Protein AF-A0A964THV4-F1 (afdb_monomer)

Secondary structure (DSSP, 8-state):
-PPPPPPPPHHHHHHHHHHHTTTTS-EEEEEE-TTS-EEEEEE-HHHHHTTS-GGGS-HHHHHHHHHHHHH-TTEEEEEETTTTEEEEEEGGGEEEEEETTEEEE-PPPPP-

pLDDT: mean 88.83, std 13.33, range [43.03, 98.06]

Solvent-accessible surface area (backbone atoms only — not comparable to full-atom values): 6578 Å² total; per-residue (Å²): 134,79,79,74,66,79,77,66,55,72,72,46,44,53,54,49,48,58,53,52,71,42,28,86,40,71,31,38,42,28,28,54,46,96,88,70,47,80,45,76,45,47,33,24,45,45,59,33,67,80,70,51,62,64,86,77,39,57,72,69,56,49,51,49,53,52,50,47,47,59,76,37,66,54,53,43,79,32,18,30,63,83,77,70,40,82,46,72,45,56,46,76,40,40,39,35,42,37,44,92,96,41,78,50,76,49,73,81,70,78,88,127

Mean predicted aligned error: 5.45 Å

Nearest PDB structures (foldseek):
  7qfz-assembly4_H  TM=5.544E-01  e=1.906E-02  Escherichia fergusonii ATCC 35469
  7qfz-assembly1_A  TM=5.072E-01  e=4.518E-02  Escherichia fergusonii ATCC 35469
  4x2w-assembly2_B  TM=6.443E-01  e=5.654E-01  Murine norovirus 1
  6lbp-assembly1_A  TM=4.992E-01  e=3.176E+00  Arabidopsis thaliana
  3fge-assembly1_A-2  TM=4.968E-01  e=6.256E+00  Shewanella frigidimarina NCIMB 400

Structure (mmCIF, N/CA/C/O backbone):
data_AF-A0A964THV4-F1
#
_entry.id   AF-A0A964THV4-F1
#
loop_
_atom_site.group_PDB
_atom_site.id
_atom_site.type_symbol
_atom_site.label_atom_id
_atom_site.label_alt_id
_atom_site.label_comp_id
_atom_site.label_asym_id
_atom_site.label_entity_id
_atom_site.label_seq_id
_atom_site.pdbx_PDB_ins_code
_atom_site.Cartn_x
_atom_site.Cartn_y
_atom_site.Cartn_z
_atom_site.occupancy
_atom_site.B_iso_or_equiv
_atom_site.auth_seq_id
_atom_site.auth_comp_id
_atom_site.auth_asym_id
_atom_site.auth_atom_id
_atom_site.pdbx_PDB_model_num
ATOM 1 N N . MET A 1 1 ? 31.535 3.733 -4.405 1.00 43.62 1 MET A N 1
ATOM 2 C CA . MET A 1 1 ? 30.627 2.812 -3.686 1.00 43.62 1 MET A CA 1
ATOM 3 C C . MET A 1 1 ? 29.374 3.604 -3.311 1.00 43.62 1 MET A C 1
ATOM 5 O O . MET A 1 1 ? 29.497 4.557 -2.557 1.00 43.62 1 MET A O 1
ATOM 9 N N . ARG A 1 2 ? 28.206 3.356 -3.930 1.00 43.03 2 ARG A N 1
ATOM 10 C CA . ARG A 1 2 ? 26.962 4.049 -3.523 1.00 43.03 2 ARG A CA 1
ATOM 11 C C . ARG A 1 2 ? 26.497 3.434 -2.198 1.00 43.03 2 ARG A C 1
ATOM 13 O O . ARG A 1 2 ? 26.517 2.206 -2.122 1.00 43.03 2 ARG A O 1
ATOM 20 N N . PRO A 1 3 ? 26.101 4.223 -1.184 1.00 46.31 3 PRO A N 1
ATOM 21 C CA . PRO A 1 3 ? 25.547 3.652 0.035 1.00 46.31 3 PRO A CA 1
ATOM 22 C C . PRO A 1 3 ? 24.328 2.805 -0.338 1.00 46.31 3 PRO A C 1
ATOM 24 O O . PRO A 1 3 ? 23.476 3.237 -1.122 1.00 46.31 3 PRO A O 1
ATOM 27 N N . SER A 1 4 ? 24.300 1.571 0.168 1.00 53.00 4 SER A N 1
ATOM 28 C CA . SER A 1 4 ? 23.131 0.700 0.066 1.00 53.00 4 SER A CA 1
ATOM 29 C C . SER A 1 4 ? 21.926 1.458 0.623 1.00 53.00 4 SER A C 1
ATOM 31 O O . SER A 1 4 ? 22.056 2.155 1.632 1.00 53.00 4 SER A O 1
ATOM 33 N N . ALA A 1 5 ? 20.778 1.391 -0.053 1.00 56.31 5 ALA A N 1
ATOM 34 C CA . ALA A 1 5 ? 19.573 2.047 0.440 1.00 56.31 5 ALA A CA 1
ATOM 35 C C . ALA A 1 5 ? 19.290 1.546 1.869 1.00 56.31 5 ALA A C 1
ATOM 37 O O . ALA A 1 5 ? 19.361 0.333 2.092 1.00 56.31 5 ALA A O 1
ATOM 38 N N . PRO A 1 6 ? 19.004 2.434 2.840 1.00 58.22 6 PRO A N 1
ATOM 39 C CA . PRO A 1 6 ? 18.744 1.997 4.202 1.00 58.22 6 PRO A CA 1
ATOM 40 C C . PRO A 1 6 ? 17.564 1.023 4.199 1.00 58.22 6 PRO A C 1
ATOM 42 O O . PRO A 1 6 ? 16.539 1.271 3.553 1.00 58.22 6 PRO A O 1
ATOM 45 N N . ALA A 1 7 ? 17.732 -0.103 4.894 1.00 70.12 7 ALA A N 1
ATOM 46 C CA . ALA A 1 7 ? 16.670 -1.081 5.069 1.00 70.12 7 ALA A CA 1
ATOM 47 C C . ALA A 1 7 ? 15.437 -0.396 5.678 1.00 70.12 7 ALA A C 1
ATOM 49 O O . ALA A 1 7 ? 15.550 0.502 6.514 1.00 70.12 7 ALA A O 1
ATOM 50 N N . LEU A 1 8 ? 14.247 -0.799 5.229 1.00 77.12 8 LEU A N 1
ATOM 51 C CA . LEU A 1 8 ? 12.996 -0.283 5.771 1.00 77.12 8 LEU A CA 1
ATOM 52 C C . LEU A 1 8 ? 12.949 -0.598 7.282 1.00 77.12 8 LEU A C 1
ATOM 54 O O . LEU A 1 8 ? 13.116 -1.769 7.625 1.00 77.12 8 LEU A O 1
ATOM 58 N N . PRO A 1 9 ? 12.716 0.387 8.175 1.00 84.56 9 PRO A N 1
ATOM 59 C CA . PRO A 1 9 ? 12.625 0.130 9.609 1.00 84.56 9 PRO A CA 1
ATOM 60 C C . PRO A 1 9 ? 11.652 -1.019 9.921 1.00 84.56 9 PRO A C 1
ATOM 62 O O . PRO A 1 9 ? 10.613 -1.102 9.250 1.00 84.56 9 PRO A O 1
ATOM 65 N N . PRO A 1 10 ? 11.930 -1.876 10.926 1.00 84.19 10 PRO A N 1
ATOM 66 C CA . PRO A 1 10 ? 11.136 -3.079 11.204 1.00 84.19 10 PRO A CA 1
ATOM 67 C C . PRO A 1 10 ? 9.628 -2.821 11.319 1.00 84.19 10 PRO A C 1
ATOM 69 O O . PRO A 1 10 ? 8.818 -3.575 10.780 1.00 84.19 10 PRO A O 1
ATOM 72 N N . ASP A 1 11 ? 9.234 -1.700 11.924 1.00 88.56 11 ASP A N 1
ATOM 73 C CA . ASP A 1 11 ? 7.826 -1.316 12.046 1.00 88.56 11 ASP A CA 1
ATOM 74 C C . ASP A 1 11 ? 7.151 -1.047 10.701 1.00 88.56 11 ASP A C 1
ATOM 76 O O . ASP A 1 11 ? 5.987 -1.399 10.489 1.00 88.56 11 ASP A O 1
ATOM 80 N N . LEU A 1 12 ? 7.870 -0.422 9.770 1.00 92.56 12 LEU A N 1
ATOM 81 C CA . LEU A 1 12 ? 7.350 -0.151 8.436 1.00 92.56 12 LEU A CA 1
ATOM 82 C C . LEU A 1 12 ? 7.333 -1.428 7.588 1.00 92.56 12 LEU A C 1
ATOM 84 O O . LEU A 1 12 ? 6.396 -1.613 6.809 1.00 92.56 12 LEU A O 1
ATOM 88 N N . ALA A 1 13 ? 8.308 -2.323 7.772 1.00 92.00 13 ALA A N 1
ATOM 89 C CA . ALA A 1 13 ? 8.293 -3.655 7.170 1.00 92.00 13 ALA A CA 1
ATOM 90 C C . ALA A 1 13 ? 7.063 -4.451 7.632 1.00 92.00 13 ALA A C 1
ATOM 92 O O . ALA A 1 13 ? 6.287 -4.911 6.800 1.00 92.00 13 ALA A O 1
ATOM 93 N N . ARG A 1 14 ? 6.758 -4.455 8.935 1.00 93.75 14 ARG A N 1
ATOM 94 C CA . ARG A 1 14 ? 5.542 -5.087 9.469 1.00 93.75 14 ARG A CA 1
ATOM 95 C C . ARG A 1 14 ? 4.260 -4.529 8.844 1.00 93.75 14 ARG A C 1
ATOM 97 O O . ARG A 1 14 ? 3.359 -5.289 8.492 1.00 93.75 14 ARG A O 1
ATOM 104 N N . ARG A 1 15 ? 4.154 -3.203 8.687 1.00 95.69 15 ARG A N 1
ATOM 105 C CA . ARG A 1 15 ? 2.999 -2.566 8.016 1.00 95.69 15 ARG A CA 1
ATOM 106 C C . ARG A 1 15 ? 2.885 -3.016 6.556 1.00 95.69 15 ARG A C 1
ATOM 108 O O . ARG A 1 15 ? 1.780 -3.302 6.096 1.00 95.69 15 ARG A O 1
ATOM 115 N N . ARG A 1 16 ? 4.012 -3.086 5.839 1.00 95.94 16 ARG A N 1
ATOM 116 C CA . ARG A 1 16 ? 4.083 -3.577 4.455 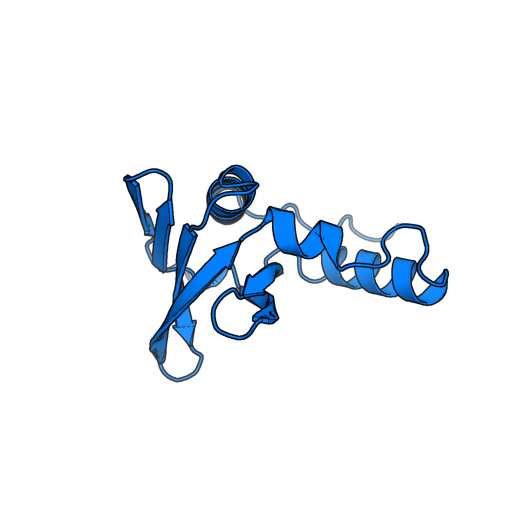1.00 95.94 16 ARG A CA 1
ATOM 117 C C . ARG A 1 16 ? 3.604 -5.020 4.359 1.00 95.94 16 ARG A C 1
ATOM 119 O O . ARG A 1 16 ? 2.757 -5.302 3.515 1.00 95.94 16 ARG A O 1
ATOM 126 N N . ASP A 1 17 ? 4.102 -5.890 5.227 1.00 95.06 17 ASP A N 1
ATOM 127 C CA . ASP A 1 17 ? 3.815 -7.323 5.193 1.00 95.06 17 ASP A CA 1
ATOM 128 C C . ASP A 1 17 ? 2.350 -7.616 5.513 1.00 95.06 17 ASP A C 1
ATOM 130 O O . ASP A 1 17 ? 1.732 -8.433 4.838 1.00 95.06 17 ASP A O 1
ATOM 134 N N . LEU A 1 18 ? 1.746 -6.882 6.454 1.00 96.06 18 LEU A N 1
ATOM 135 C CA . LEU A 1 18 ? 0.309 -6.984 6.732 1.00 96.06 18 LEU A CA 1
ATOM 136 C C . LEU A 1 18 ? -0.544 -6.639 5.506 1.00 96.06 18 LEU A C 1
ATOM 138 O O . LEU A 1 18 ? -1.511 -7.337 5.207 1.00 96.06 18 LEU A O 1
ATOM 142 N N . ILE A 1 19 ? -0.190 -5.576 4.777 1.00 95.62 19 ILE A N 1
ATOM 143 C CA . ILE A 1 19 ? -0.908 -5.206 3.553 1.00 95.62 19 ILE A CA 1
ATOM 144 C C . ILE A 1 19 ? -0.654 -6.261 2.476 1.00 95.62 19 ILE A C 1
ATOM 146 O O . ILE A 1 19 ? -1.608 -6.778 1.906 1.00 95.62 19 ILE A O 1
ATOM 150 N N . ALA A 1 20 ? 0.605 -6.617 2.213 1.00 93.00 20 ALA A N 1
ATOM 151 C CA . ALA A 1 20 ? 0.975 -7.571 1.170 1.00 93.00 20 ALA A CA 1
ATOM 152 C C . ALA A 1 20 ? 0.374 -8.970 1.399 1.00 93.00 20 ALA A C 1
ATOM 154 O O . ALA A 1 20 ? -0.123 -9.580 0.451 1.00 93.00 20 ALA A O 1
ATOM 155 N N . GLY A 1 21 ? 0.339 -9.440 2.650 1.00 92.81 21 GLY A N 1
ATOM 156 C CA . GLY A 1 21 ? -0.219 -10.734 3.059 1.00 92.81 21 GLY A CA 1
ATOM 157 C C . GLY A 1 21 ? -1.728 -10.878 2.831 1.00 92.81 21 GLY A C 1
ATOM 158 O O . GLY A 1 21 ? -2.255 -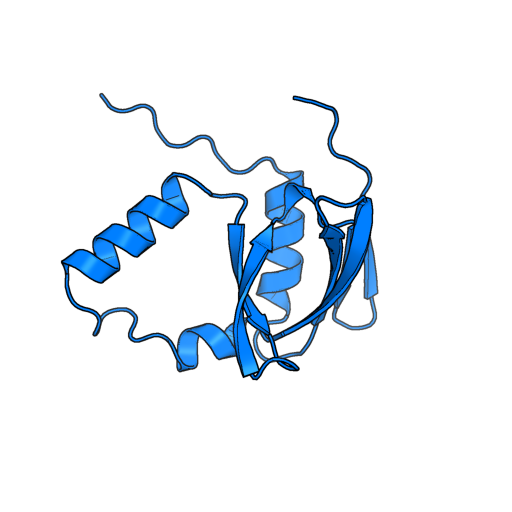11.990 2.807 1.00 92.81 21 GLY A O 1
ATOM 159 N N . CYS A 1 22 ? -2.444 -9.779 2.574 1.00 93.00 22 CYS A N 1
ATOM 160 C CA . CYS A 1 22 ? -3.847 -9.853 2.164 1.00 93.00 22 CYS A CA 1
ATOM 161 C C . CYS A 1 22 ? -3.999 -10.475 0.763 1.00 93.00 22 CYS A C 1
ATOM 163 O O . CYS A 1 22 ? -5.016 -11.112 0.478 1.00 93.00 22 CYS A O 1
ATOM 165 N N . GLY A 1 23 ? -2.982 -10.346 -0.098 1.00 90.06 23 GLY A N 1
ATOM 166 C CA . GLY A 1 23 ? -2.947 -10.973 -1.418 1.00 90.06 23 GLY A CA 1
ATOM 167 C C . GLY A 1 23 ? -4.140 -10.577 -2.291 1.00 90.06 23 GLY A C 1
ATOM 168 O O . GLY A 1 23 ? -4.319 -9.402 -2.618 1.00 90.06 23 GLY A O 1
ATOM 169 N N . GLY A 1 24 ? -4.941 -11.567 -2.699 1.00 90.44 24 GLY A N 1
ATOM 170 C CA . GLY A 1 24 ? -6.159 -11.367 -3.495 1.00 90.44 24 GLY A CA 1
ATOM 171 C C . GLY A 1 24 ? -7.339 -10.769 -2.723 1.00 90.44 24 GLY A C 1
ATOM 172 O O . GLY A 1 24 ? -8.293 -10.311 -3.350 1.00 90.44 24 GLY A O 1
ATOM 173 N N . ARG A 1 25 ? -7.278 -10.747 -1.387 1.00 93.12 25 ARG A N 1
ATOM 174 C CA . ARG A 1 25 ? -8.348 -10.253 -0.513 1.00 93.12 25 ARG A CA 1
ATOM 175 C C . ARG A 1 25 ? -8.272 -8.738 -0.341 1.00 93.12 25 ARG A C 1
ATOM 177 O O . ARG A 1 25 ? -7.238 -8.112 -0.582 1.00 93.12 25 ARG A O 1
ATOM 184 N N . PHE A 1 26 ? -9.379 -8.159 0.111 1.00 94.19 26 PHE A N 1
ATOM 185 C CA . PHE A 1 26 ? -9.438 -6.745 0.458 1.00 94.19 26 PHE A CA 1
ATOM 186 C C . PHE A 1 26 ? -8.901 -6.495 1.862 1.00 94.19 26 PHE A C 1
ATOM 188 O O . PHE A 1 26 ? -9.236 -7.212 2.803 1.00 94.19 26 PHE A O 1
ATOM 195 N N . CYS A 1 27 ? -8.148 -5.413 2.014 1.00 97.00 27 CYS A N 1
ATOM 196 C CA . CYS A 1 27 ? -7.832 -4.839 3.312 1.00 97.00 27 CYS A CA 1
ATOM 197 C C . CYS A 1 27 ? -8.162 -3.353 3.338 1.00 97.00 27 CYS A C 1
ATOM 199 O O . CYS A 1 27 ? -8.291 -2.692 2.307 1.00 97.00 27 CYS A O 1
ATOM 201 N N . THR A 1 28 ? -8.351 -2.830 4.541 1.00 97.81 28 THR A N 1
ATOM 202 C CA . THR A 1 28 ? -8.656 -1.419 4.754 1.00 97.81 28 THR A CA 1
ATOM 203 C C . THR A 1 28 ? -7.484 -0.763 5.456 1.00 97.81 28 THR A C 1
ATOM 205 O O . THR A 1 28 ? -7.112 -1.169 6.556 1.00 97.81 28 THR A O 1
ATOM 208 N N . VAL A 1 29 ? -6.915 0.263 4.833 1.00 98.06 29 VAL A N 1
ATOM 209 C CA . VAL A 1 29 ? -5.773 1.011 5.361 1.00 98.06 29 VAL A CA 1
ATOM 210 C C . VAL A 1 29 ? -6.233 2.418 5.709 1.00 98.06 29 VAL A C 1
ATOM 212 O O . VAL A 1 29 ? -6.749 3.131 4.850 1.00 98.06 29 VAL A O 1
ATOM 215 N N . THR A 1 30 ? -6.032 2.827 6.958 1.00 98.00 30 THR A N 1
ATOM 216 C CA . THR A 1 30 ? -6.274 4.200 7.409 1.00 98.00 30 THR A CA 1
ATOM 217 C C . THR A 1 30 ? -4.942 4.883 7.684 1.00 98.00 30 THR A C 1
ATOM 219 O O . THR A 1 30 ? -4.108 4.354 8.426 1.00 98.00 30 THR A O 1
ATOM 222 N N . PHE A 1 31 ? -4.746 6.063 7.106 1.00 96.56 31 PHE A N 1
ATOM 223 C CA . PHE A 1 31 ? -3.510 6.831 7.213 1.00 96.56 31 PHE A CA 1
ATOM 224 C C . PHE A 1 31 ? -3.781 8.316 7.440 1.00 96.56 31 PHE A C 1
ATOM 226 O O . PHE A 1 31 ? -4.846 8.832 7.096 1.00 96.56 31 PHE A O 1
ATOM 233 N N . LEU A 1 32 ? -2.795 8.989 8.026 1.00 95.81 32 LEU A N 1
ATOM 234 C CA . LEU A 1 32 ? -2.800 10.429 8.239 1.00 95.81 32 LEU A CA 1
ATOM 235 C C . LEU A 1 32 ? -2.423 11.157 6.943 1.00 95.81 32 LEU A C 1
ATOM 237 O O . LEU A 1 32 ? -1.421 10.830 6.299 1.00 95.81 32 LEU A O 1
ATOM 241 N N . LYS A 1 33 ? -3.232 12.138 6.551 1.00 93.44 33 LYS A N 1
ATOM 242 C CA . LYS A 1 33 ? -2.934 13.071 5.462 1.00 93.44 33 LYS A CA 1
ATOM 243 C C . LYS A 1 33 ? -2.076 14.232 5.972 1.00 93.44 33 LYS A C 1
ATOM 245 O O . LYS A 1 33 ? -1.978 14.478 7.168 1.00 93.44 33 LYS A O 1
ATOM 250 N N . LYS A 1 34 ? -1.489 14.988 5.039 1.00 92.12 34 LYS A N 1
ATOM 251 C CA . LYS A 1 34 ? -0.686 16.186 5.347 1.00 92.12 34 LYS A CA 1
ATOM 252 C C . LYS A 1 34 ? -1.466 17.244 6.143 1.00 92.12 34 LYS A C 1
ATOM 254 O O . LYS A 1 34 ? -0.871 17.946 6.944 1.00 92.12 34 LYS A O 1
ATOM 259 N N . ASP A 1 35 ? -2.775 17.341 5.924 1.00 92.69 35 ASP A N 1
ATOM 260 C CA . ASP A 1 35 ? -3.677 18.262 6.632 1.00 92.69 35 ASP A CA 1
ATOM 261 C C . ASP A 1 35 ? -4.091 17.763 8.032 1.00 92.69 35 ASP A C 1
ATOM 263 O O . ASP A 1 35 ? -4.954 18.360 8.664 1.00 92.69 35 ASP A O 1
ATOM 267 N N . GLY A 1 36 ? -3.526 16.648 8.509 1.00 91.56 36 GLY A N 1
ATOM 268 C CA . GLY A 1 36 ? -3.859 16.053 9.804 1.00 91.56 36 GLY A CA 1
ATOM 269 C C . GLY A 1 36 ? -5.152 15.231 9.812 1.00 91.56 36 GLY A C 1
ATOM 270 O O . GLY A 1 36 ? -5.442 14.558 10.799 1.00 91.56 36 GLY A O 1
ATOM 271 N N . SER A 1 37 ? -5.918 15.210 8.717 1.00 94.38 37 SER A N 1
ATOM 272 C CA . SER A 1 37 ? -7.116 14.373 8.625 1.00 94.38 37 SER A CA 1
ATOM 273 C C . SER A 1 37 ? -6.762 12.901 8.389 1.00 94.38 37 SER A C 1
ATOM 275 O O . SER A 1 37 ? -5.746 12.563 7.772 1.00 94.38 37 SER A O 1
ATOM 277 N N . LEU A 1 38 ? -7.616 11.990 8.861 1.00 95.81 38 LEU A N 1
ATOM 278 C CA . LEU A 1 38 ? -7.494 10.567 8.552 1.00 95.81 38 LEU A CA 1
ATOM 279 C C . LEU A 1 38 ? -8.230 10.242 7.257 1.00 95.81 38 LEU A C 1
ATOM 281 O O . LEU A 1 38 ? -9.378 10.632 7.057 1.00 95.81 38 LEU A O 1
ATOM 285 N N . ARG A 1 39 ? -7.589 9.451 6.398 1.00 96.44 39 ARG A N 1
ATOM 286 C CA . ARG A 1 39 ? -8.225 8.861 5.222 1.00 96.44 39 ARG A CA 1
ATOM 287 C C . ARG A 1 39 ? -8.184 7.351 5.307 1.00 96.44 39 ARG A C 1
ATOM 289 O O . ARG A 1 39 ? -7.151 6.767 5.619 1.00 96.44 39 ARG A O 1
ATOM 296 N N . THR A 1 40 ? -9.304 6.736 4.953 1.00 97.56 40 THR A N 1
ATOM 297 C CA . THR A 1 40 ? -9.436 5.289 4.813 1.00 97.56 40 THR A CA 1
ATOM 298 C C . THR A 1 40 ? -9.464 4.912 3.335 1.00 97.56 40 THR A C 1
ATOM 300 O O . THR A 1 40 ? -10.134 5.561 2.533 1.00 97.56 40 THR A O 1
ATOM 303 N N . MET A 1 41 ? -8.722 3.869 2.972 1.00 97.69 41 MET A N 1
ATOM 304 C CA . MET A 1 41 ? -8.632 3.339 1.615 1.00 97.69 41 MET A CA 1
ATOM 305 C C . MET A 1 41 ? -8.857 1.827 1.618 1.00 97.69 41 MET A C 1
ATOM 307 O O . MET A 1 41 ? -8.307 1.118 2.461 1.00 97.69 41 MET A O 1
ATOM 311 N N . GLN A 1 42 ? -9.653 1.343 0.661 1.00 97.75 42 GLN A N 1
ATOM 312 C CA . GLN A 1 42 ? -9.857 -0.085 0.423 1.00 97.75 42 GLN A CA 1
ATOM 313 C C . GLN A 1 42 ? -8.844 -0.565 -0.617 1.00 97.75 42 GLN A C 1
ATOM 315 O O . GLN A 1 42 ? -8.818 -0.075 -1.745 1.00 97.75 42 GLN A O 1
ATOM 320 N N . VAL A 1 43 ? -8.004 -1.511 -0.222 1.00 97.25 43 VAL A N 1
ATOM 321 C CA . VAL A 1 43 ? -6.840 -1.965 -0.979 1.00 97.25 43 VAL A CA 1
ATOM 322 C C . VAL A 1 43 ? -7.002 -3.428 -1.377 1.00 97.25 43 VAL A C 1
ATOM 324 O O . VAL A 1 43 ? -7.461 -4.240 -0.578 1.00 97.25 43 VAL A O 1
ATOM 327 N N . GLN A 1 44 ? -6.580 -3.765 -2.599 1.00 95.31 44 GLN A N 1
ATOM 328 C CA . GLN A 1 44 ? -6.401 -5.147 -3.053 1.00 95.31 44 GLN A CA 1
ATOM 329 C C . GLN A 1 44 ? -4.963 -5.340 -3.568 1.00 95.31 44 GLN A C 1
ATOM 331 O O . GLN A 1 44 ? -4.671 -5.004 -4.716 1.00 95.31 44 GLN A O 1
ATOM 336 N N . PRO A 1 45 ? -4.033 -5.853 -2.751 1.00 88.94 45 PRO A N 1
ATOM 337 C CA . PRO A 1 45 ? -2.609 -5.872 -3.094 1.00 88.94 45 PRO A CA 1
ATOM 338 C C . PRO A 1 45 ? -2.284 -6.631 -4.388 1.00 88.94 45 PRO A C 1
ATOM 340 O O . PRO A 1 45 ? -1.556 -6.121 -5.239 1.00 88.94 45 PRO A O 1
ATOM 343 N N . ALA A 1 46 ? -2.850 -7.828 -4.579 1.00 90.44 46 ALA A N 1
ATOM 344 C CA . ALA A 1 46 ? -2.555 -8.650 -5.755 1.00 90.44 46 ALA A CA 1
ATOM 345 C C . ALA A 1 46 ? -3.114 -8.062 -7.062 1.00 90.44 46 ALA A C 1
ATOM 347 O O . ALA A 1 46 ? -2.583 -8.339 -8.138 1.00 90.44 46 ALA A O 1
ATOM 348 N N . ALA A 1 47 ? -4.148 -7.217 -6.989 1.00 93.19 47 ALA A N 1
ATOM 349 C CA . ALA A 1 47 ? -4.789 -6.645 -8.170 1.00 93.19 47 ALA A CA 1
ATOM 350 C C . ALA A 1 47 ? -3.886 -5.682 -8.945 1.00 93.19 47 ALA A C 1
ATOM 352 O O . ALA A 1 47 ? -4.073 -5.528 -10.154 1.00 93.19 47 ALA A O 1
ATOM 353 N N . LEU A 1 48 ? -2.916 -5.055 -8.273 1.00 90.94 48 LEU A N 1
ATOM 354 C CA . LEU A 1 48 ? -1.977 -4.153 -8.926 1.00 90.94 48 LEU A CA 1
ATOM 355 C C . LEU A 1 48 ? -1.082 -4.910 -9.915 1.00 90.94 48 LEU A C 1
ATOM 357 O O . LEU A 1 48 ? -0.990 -4.516 -11.074 1.00 90.94 48 LEU A O 1
ATOM 361 N N . ARG A 1 49 ? -0.504 -6.043 -9.495 1.00 86.69 49 ARG A N 1
ATOM 362 C CA . ARG A 1 49 ? 0.401 -6.854 -10.332 1.00 86.69 49 ARG A CA 1
ATOM 363 C C . ARG A 1 49 ? -0.257 -7.341 -11.622 1.00 86.69 49 ARG A C 1
ATOM 365 O O . ARG A 1 49 ? 0.407 -7.432 -12.643 1.00 86.69 49 ARG A O 1
ATOM 372 N N . LEU A 1 50 ? -1.563 -7.612 -11.586 1.00 87.56 50 LEU A N 1
ATOM 373 C CA . LEU A 1 50 ? -2.340 -8.029 -12.760 1.00 87.56 50 LEU A CA 1
ATOM 374 C C . LEU A 1 50 ? -2.564 -6.900 -13.781 1.00 87.56 50 LEU A C 1
ATOM 376 O O . LEU A 1 50 ? -3.008 -7.159 -14.894 1.00 87.56 50 LEU A O 1
ATOM 380 N N . ARG A 1 51 ? -2.318 -5.645 -13.392 1.00 87.81 51 ARG A N 1
ATOM 381 C CA . ARG A 1 51 ? -2.572 -4.442 -14.202 1.00 87.81 51 ARG A CA 1
ATOM 382 C C . ARG A 1 51 ? -1.292 -3.716 -14.599 1.00 87.81 51 ARG A C 1
ATOM 384 O O . ARG A 1 51 ? -1.315 -2.860 -15.480 1.00 87.81 51 ARG A O 1
ATOM 391 N N . GLU A 1 52 ? -0.180 -4.039 -13.953 1.00 88.81 52 GLU A N 1
ATOM 392 C CA . GLU A 1 52 ? 1.132 -3.529 -14.314 1.00 88.81 52 GLU A CA 1
ATOM 393 C C . GLU A 1 52 ? 1.706 -4.305 -15.501 1.00 88.81 52 GLU A C 1
ATOM 395 O O . GLU A 1 52 ? 1.544 -5.516 -15.625 1.00 88.81 52 GLU A O 1
ATOM 400 N N . LYS A 1 53 ? 2.447 -3.606 -16.368 1.00 88.06 53 LYS A N 1
ATOM 401 C CA . LYS A 1 53 ? 3.180 -4.256 -17.465 1.00 88.06 53 LYS A CA 1
ATOM 402 C C . LYS A 1 53 ? 4.305 -5.168 -16.954 1.00 88.06 53 LYS A C 1
ATOM 404 O O . LYS A 1 53 ? 4.712 -6.076 -17.674 1.00 88.06 53 LYS A O 1
ATOM 409 N N . GLY A 1 54 ? 4.816 -4.918 -15.744 1.00 87.75 54 GLY A N 1
ATOM 410 C CA . GLY A 1 54 ? 5.912 -5.683 -15.147 1.00 87.75 54 GLY A CA 1
ATOM 411 C C . GLY A 1 54 ? 7.117 -5.773 -16.085 1.00 87.75 54 GLY A C 1
ATOM 412 O O . GLY A 1 54 ? 7.571 -4.764 -16.627 1.00 87.75 54 GLY A O 1
ATOM 413 N N . GLU A 1 55 ? 7.582 -6.994 -16.339 1.00 89.06 55 GLU A N 1
ATOM 414 C CA . GLU A 1 55 ? 8.717 -7.263 -17.231 1.00 89.06 55 GLU A CA 1
ATOM 415 C C . GLU A 1 55 ? 8.494 -6.828 -18.681 1.00 89.06 55 GLU A C 1
ATOM 417 O O . GLU A 1 55 ? 9.458 -6.509 -19.377 1.00 89.06 55 GLU A O 1
ATOM 422 N N . ARG A 1 56 ? 7.233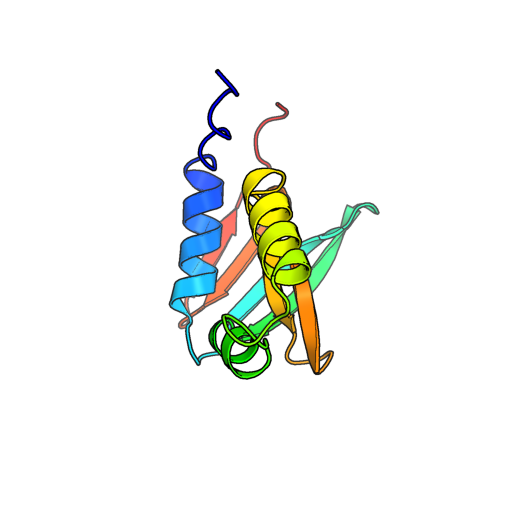 -6.733 -19.123 1.00 91.56 56 ARG A N 1
ATOM 423 C CA . ARG A 1 56 ? 6.864 -6.262 -20.467 1.00 91.56 56 ARG A CA 1
ATOM 424 C C . ARG A 1 56 ? 6.964 -4.738 -20.612 1.00 91.56 56 ARG A C 1
ATOM 426 O O . ARG A 1 56 ? 6.670 -4.200 -21.677 1.00 91.56 56 ARG A O 1
ATOM 433 N N . ALA A 1 57 ? 7.312 -4.012 -19.548 1.00 92.25 57 ALA A N 1
ATOM 434 C CA . ALA A 1 57 ? 7.538 -2.573 -19.613 1.00 92.25 57 ALA A CA 1
ATOM 435 C C . ALA A 1 57 ? 8.855 -2.234 -20.332 1.00 92.25 57 ALA A C 1
ATOM 437 O O . ALA A 1 57 ? 9.818 -3.000 -20.314 1.00 92.25 57 ALA A O 1
ATOM 438 N N . LEU A 1 58 ? 8.919 -1.030 -20.911 1.00 95.69 58 LEU A N 1
ATOM 439 C CA . LEU A 1 58 ? 10.138 -0.520 -21.541 1.00 95.69 58 LEU A CA 1
ATOM 440 C C . LEU A 1 58 ? 11.302 -0.478 -20.527 1.00 95.69 58 LEU A C 1
ATOM 442 O O . LEU A 1 58 ? 11.07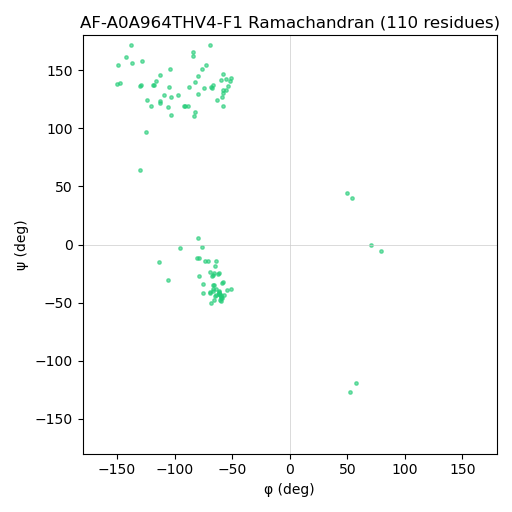2 -0.170 -19.350 1.00 95.69 58 LEU A O 1
ATOM 446 N N . PRO A 1 59 ? 12.563 -0.703 -20.948 1.00 95.06 59 PRO A N 1
ATOM 447 C CA . PRO A 1 59 ? 13.700 -0.771 -20.027 1.00 95.06 59 PRO A CA 1
ATOM 448 C C . PRO A 1 59 ? 13.851 0.456 -19.120 1.00 95.06 59 PRO A C 1
ATOM 450 O O . PRO A 1 59 ? 14.148 0.317 -17.934 1.00 95.06 59 PRO A O 1
ATOM 453 N N . HIS A 1 60 ? 13.608 1.661 -19.644 1.00 94.00 60 HIS A N 1
ATOM 454 C CA . HIS A 1 60 ? 13.673 2.891 -18.851 1.00 94.00 60 HIS A CA 1
ATOM 455 C C . HIS A 1 60 ? 12.571 2.957 -17.779 1.00 94.00 60 HIS A C 1
ATOM 457 O O . HIS A 1 60 ? 12.833 3.427 -16.674 1.00 94.00 60 HIS A O 1
ATOM 463 N N . ALA A 1 61 ? 11.374 2.432 -18.061 1.00 91.69 61 ALA A N 1
ATOM 464 C CA . ALA A 1 61 ? 10.263 2.404 -17.116 1.00 91.69 61 ALA A CA 1
ATOM 465 C C . ALA A 1 61 ? 10.539 1.429 -15.961 1.00 91.69 61 ALA A C 1
ATOM 467 O O . ALA A 1 61 ? 10.332 1.779 -14.799 1.00 91.69 61 ALA A O 1
ATOM 468 N N . ARG A 1 62 ? 11.108 0.248 -16.256 1.00 93.44 62 ARG A N 1
ATOM 469 C CA . ARG A 1 62 ? 11.564 -0.703 -15.223 1.00 93.44 62 ARG A CA 1
ATOM 470 C C . ARG A 1 62 ? 12.634 -0.079 -14.321 1.00 93.44 62 ARG A C 1
ATOM 472 O O . ARG A 1 62 ? 12.531 -0.151 -13.098 1.00 93.44 62 ARG A O 1
ATOM 479 N N . ARG A 1 63 ? 13.621 0.613 -14.910 1.00 92.94 63 ARG A N 1
ATOM 480 C CA . ARG A 1 63 ? 14.662 1.338 -14.153 1.00 92.94 63 ARG A CA 1
ATOM 481 C C . ARG A 1 63 ? 14.084 2.442 -13.268 1.00 92.94 63 ARG A C 1
ATOM 483 O O . ARG A 1 63 ? 14.527 2.601 -12.130 1.00 92.94 63 ARG A O 1
ATOM 490 N N . ALA A 1 64 ? 13.095 3.187 -13.760 1.00 91.12 64 ALA A N 1
ATOM 491 C CA . ALA A 1 64 ? 12.425 4.229 -12.987 1.00 91.12 64 ALA A CA 1
ATOM 492 C C . ALA A 1 64 ? 11.664 3.644 -11.785 1.00 91.12 64 ALA A C 1
ATOM 494 O O . ALA A 1 64 ? 11.800 4.151 -10.671 1.00 91.12 64 ALA A O 1
ATOM 495 N N . ALA A 1 65 ? 10.932 2.542 -11.984 1.00 90.50 65 ALA A N 1
ATOM 496 C CA . ALA A 1 65 ? 10.239 1.833 -10.910 1.00 90.50 65 ALA A CA 1
ATOM 497 C C . ALA A 1 65 ? 11.217 1.316 -9.839 1.00 90.50 65 ALA A C 1
ATOM 499 O O . ALA A 1 65 ? 11.021 1.581 -8.653 1.00 90.50 65 ALA A O 1
ATOM 500 N N . ALA A 1 66 ? 12.314 0.670 -10.253 1.00 90.81 66 ALA A N 1
ATOM 501 C CA . ALA A 1 66 ? 13.360 0.196 -9.344 1.00 90.81 66 ALA A CA 1
ATOM 502 C C . ALA A 1 66 ? 14.015 1.349 -8.563 1.00 90.81 66 ALA A C 1
ATOM 504 O O . ALA A 1 66 ? 14.174 1.276 -7.345 1.00 90.81 66 ALA A O 1
ATOM 505 N N . THR A 1 67 ? 14.324 2.458 -9.241 1.00 93.81 67 THR A N 1
ATOM 506 C CA . THR A 1 67 ? 14.895 3.654 -8.603 1.00 93.81 67 THR A CA 1
ATOM 507 C C . THR A 1 67 ? 13.939 4.241 -7.566 1.00 93.81 67 THR A C 1
ATOM 509 O O . THR A 1 67 ? 14.365 4.607 -6.471 1.00 93.81 67 THR A O 1
ATOM 512 N N . ARG A 1 68 ? 12.638 4.313 -7.877 1.00 90.56 68 ARG A N 1
ATOM 513 C CA . ARG A 1 68 ? 11.617 4.796 -6.940 1.00 90.56 68 ARG A CA 1
ATOM 514 C C . ARG A 1 68 ? 11.500 3.883 -5.721 1.00 90.56 68 ARG A C 1
ATOM 516 O O . ARG A 1 68 ? 11.447 4.398 -4.610 1.00 90.56 68 ARG A O 1
ATOM 523 N N . ALA A 1 69 ? 11.499 2.565 -5.921 1.00 89.50 69 ALA A N 1
ATOM 524 C CA . ALA A 1 69 ? 11.451 1.591 -4.832 1.00 89.50 69 ALA A CA 1
ATOM 525 C C . ALA A 1 69 ? 12.667 1.715 -3.898 1.00 89.50 69 ALA A C 1
ATOM 527 O O . ALA A 1 69 ? 12.499 1.705 -2.681 1.00 89.50 69 ALA A O 1
ATOM 528 N N . ALA A 1 70 ? 13.866 1.911 -4.458 1.00 89.62 70 ALA A N 1
ATOM 529 C CA . ALA A 1 70 ? 15.093 2.095 -3.684 1.00 89.62 70 ALA A CA 1
ATOM 530 C C . ALA A 1 70 ? 15.127 3.430 -2.919 1.00 89.62 70 ALA A C 1
ATOM 532 O O . ALA A 1 70 ? 15.564 3.474 -1.773 1.00 89.62 70 ALA A O 1
ATOM 533 N N . ARG A 1 71 ? 14.662 4.528 -3.533 1.00 92.19 71 ARG A N 1
ATOM 534 C CA . ARG A 1 71 ? 14.672 5.867 -2.910 1.00 92.19 71 ARG A CA 1
ATOM 535 C C . ARG A 1 71 ? 13.539 6.087 -1.911 1.00 92.19 71 ARG A C 1
ATOM 537 O O . ARG A 1 71 ? 13.678 6.895 -0.999 1.00 92.19 71 ARG A O 1
ATOM 544 N N . HIS A 1 72 ? 12.416 5.396 -2.084 1.00 91.75 72 HIS A N 1
ATOM 545 C CA . HIS A 1 72 ? 11.222 5.571 -1.262 1.00 91.75 72 HIS A CA 1
ATOM 546 C C . HIS A 1 72 ? 10.698 4.221 -0.753 1.00 91.75 72 HIS A C 1
ATOM 548 O O . HIS A 1 72 ? 9.570 3.839 -1.074 1.00 91.75 72 HIS A O 1
ATOM 554 N N . PRO A 1 73 ? 11.473 3.498 0.078 1.00 92.00 73 PRO A N 1
ATOM 555 C CA . PRO A 1 73 ? 11.090 2.166 0.552 1.00 92.00 73 PRO A CA 1
ATOM 556 C C . PRO A 1 73 ? 9.835 2.186 1.443 1.00 92.00 73 PRO A C 1
ATOM 558 O O . PRO A 1 73 ? 9.170 1.167 1.615 1.00 92.00 73 PRO A O 1
ATOM 561 N N . HIS A 1 74 ? 9.462 3.342 1.993 1.00 93.38 74 HIS A N 1
ATOM 562 C CA . HIS A 1 74 ? 8.234 3.525 2.767 1.00 93.38 74 HIS A CA 1
ATOM 563 C C . HIS A 1 74 ? 6.980 3.716 1.898 1.00 93.38 74 HIS A C 1
ATOM 565 O O . HIS A 1 74 ? 5.875 3.662 2.431 1.00 93.38 74 HIS A O 1
ATOM 571 N N . LEU A 1 75 ? 7.114 3.938 0.585 1.00 94.38 75 LEU A N 1
ATOM 572 C CA . LEU A 1 75 ? 5.970 4.009 -0.320 1.00 94.38 75 LEU A CA 1
ATOM 573 C C . LEU A 1 75 ? 5.634 2.611 -0.836 1.00 94.38 75 LEU A C 1
ATOM 575 O O . LEU A 1 75 ? 6.435 1.968 -1.517 1.00 94.38 75 LEU A O 1
ATOM 579 N N . LEU A 1 76 ? 4.423 2.157 -0.533 1.00 94.12 76 LEU A N 1
ATOM 580 C CA . LEU A 1 76 ? 3.887 0.892 -1.011 1.00 94.12 76 LEU A CA 1
ATOM 581 C C . LEU A 1 76 ? 2.897 1.156 -2.153 1.00 94.12 76 LEU A C 1
ATOM 583 O O . LEU A 1 76 ? 1.833 1.731 -1.902 1.00 94.12 76 LEU A O 1
ATOM 587 N N . PRO A 1 77 ? 3.210 0.777 -3.404 1.00 94.12 77 PRO A N 1
ATOM 588 C CA . PRO A 1 77 ? 2.234 0.827 -4.480 1.00 94.12 77 PRO A CA 1
ATOM 589 C C . PRO A 1 77 ? 1.135 -0.217 -4.236 1.00 94.12 77 PRO A C 1
ATOM 591 O O . PRO A 1 77 ? 1.405 -1.353 -3.848 1.00 94.12 77 PRO A O 1
ATOM 594 N N . VAL A 1 78 ? -0.116 0.191 -4.430 1.00 95.00 78 VAL A N 1
ATOM 595 C CA . VAL A 1 78 ? -1.313 -0.617 -4.180 1.00 95.00 78 VAL A CA 1
ATOM 596 C C . VAL A 1 78 ? -2.383 -0.352 -5.235 1.00 95.00 78 VAL A C 1
ATOM 598 O O . VAL A 1 78 ? -2.384 0.689 -5.894 1.00 95.00 78 VAL A O 1
ATOM 601 N N . TRP A 1 79 ? -3.340 -1.269 -5.359 1.00 96.75 79 TRP A N 1
ATOM 602 C CA . TRP A 1 79 ? -4.583 -1.012 -6.080 1.00 96.75 79 TRP A CA 1
ATOM 603 C C . TRP A 1 79 ? -5.647 -0.478 -5.118 1.00 96.75 79 TRP A C 1
ATOM 605 O O . TRP A 1 79 ? -6.017 -1.173 -4.169 1.00 96.75 79 TRP A O 1
ATOM 615 N N . ASP A 1 80 ? -6.138 0.737 -5.368 1.00 96.94 80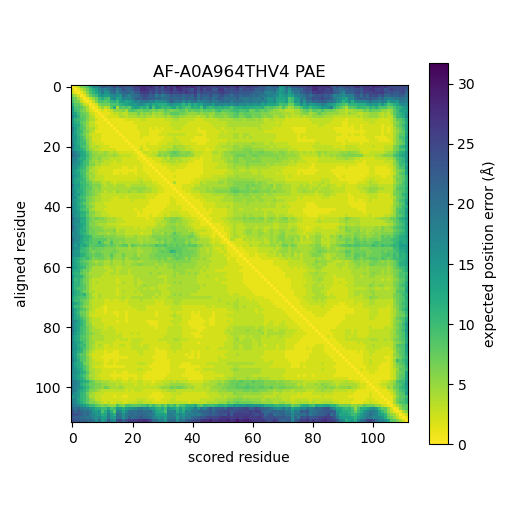 ASP A N 1
ATOM 616 C CA . ASP A 1 80 ? -7.306 1.290 -4.679 1.00 96.94 80 ASP A CA 1
ATOM 617 C C . ASP A 1 80 ? -8.571 0.762 -5.360 1.00 96.94 80 ASP A C 1
ATOM 619 O O . ASP A 1 80 ? -8.851 1.065 -6.524 1.00 96.94 80 ASP A O 1
ATOM 623 N N . VAL A 1 81 ? -9.331 -0.044 -4.624 1.00 96.56 81 VAL A N 1
ATOM 624 C CA . VAL A 1 81 ? -10.536 -0.710 -5.126 1.00 96.56 81 VAL A CA 1
ATOM 625 C C . VAL A 1 81 ? -11.629 0.307 -5.446 1.00 96.56 81 VAL A C 1
ATOM 627 O O . VAL A 1 81 ? -12.300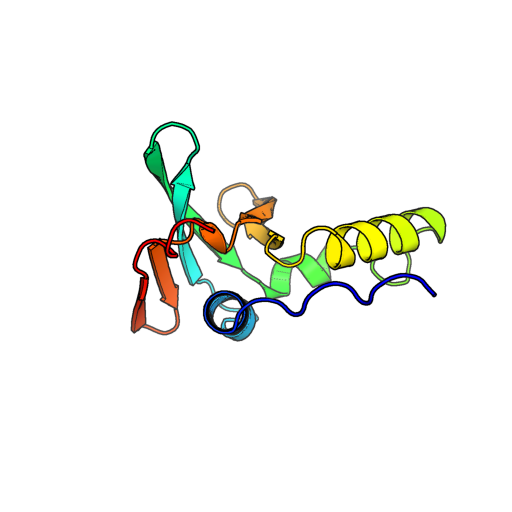 0.178 -6.468 1.00 96.56 81 VAL A O 1
ATOM 630 N N . ARG A 1 82 ? -11.789 1.337 -4.607 1.00 96.06 82 ARG A N 1
ATOM 631 C CA . ARG A 1 82 ? -12.852 2.3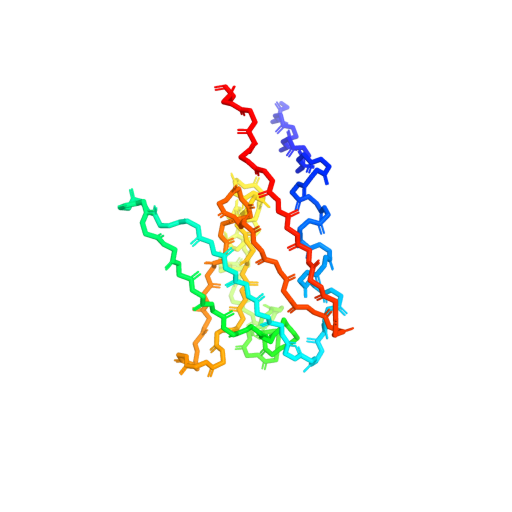41 -4.759 1.00 96.06 82 ARG A CA 1
ATOM 632 C C . ARG A 1 82 ? -12.537 3.306 -5.891 1.00 96.06 82 ARG A C 1
ATOM 634 O O . ARG A 1 82 ? -13.418 3.609 -6.685 1.00 96.06 82 ARG A O 1
ATOM 641 N N . ALA A 1 83 ? -11.283 3.739 -5.997 1.00 96.19 83 ALA A N 1
ATOM 642 C CA . ALA A 1 83 ? -10.846 4.598 -7.096 1.00 96.19 83 ALA A CA 1
ATOM 643 C C . ALA A 1 83 ? -10.590 3.834 -8.408 1.00 96.19 83 ALA A C 1
ATOM 645 O O . ALA A 1 83 ? -10.390 4.471 -9.439 1.00 96.19 83 ALA A O 1
ATOM 646 N N . ARG A 1 84 ? -10.555 2.493 -8.372 1.00 95.50 84 ARG A N 1
ATOM 647 C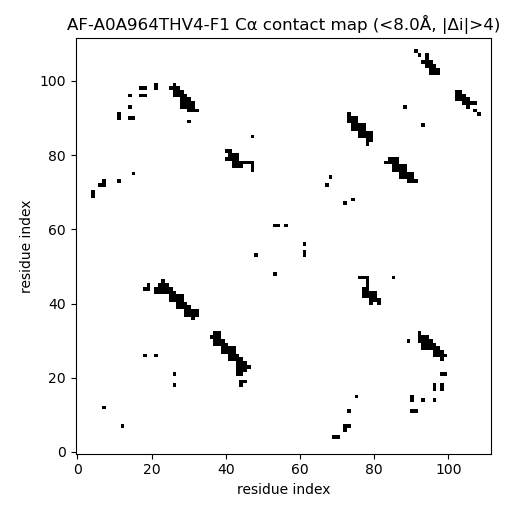 CA . ARG A 1 84 ? -10.209 1.615 -9.504 1.00 95.50 84 ARG A CA 1
ATOM 648 C C . ARG A 1 84 ? -8.911 2.045 -10.199 1.00 95.50 84 ARG A C 1
ATOM 650 O O . ARG A 1 84 ? -8.846 2.097 -11.425 1.00 95.50 84 ARG A O 1
ATOM 657 N N . ALA A 1 85 ? -7.885 2.365 -9.412 1.00 95.62 85 ALA A N 1
ATOM 658 C CA . ALA A 1 85 ? -6.640 2.938 -9.917 1.00 95.62 85 ALA A CA 1
ATOM 659 C C . ALA A 1 85 ? -5.418 2.537 -9.069 1.00 95.62 85 ALA A C 1
ATOM 661 O O . ALA A 1 85 ? -5.560 2.281 -7.866 1.00 95.62 85 ALA A O 1
ATOM 662 N N . PRO A 1 86 ? -4.201 2.534 -9.652 1.00 94.81 86 PRO A N 1
ATOM 663 C CA . PRO A 1 86 ? -2.975 2.397 -8.880 1.00 94.81 86 PRO A CA 1
ATOM 664 C C . PRO A 1 86 ? -2.758 3.644 -8.008 1.00 94.81 86 PRO A C 1
ATOM 666 O O . PRO A 1 86 ? -2.901 4.783 -8.459 1.00 94.81 86 PRO A O 1
ATOM 669 N N . ARG A 1 87 ? -2.403 3.433 -6.742 1.00 95.00 87 ARG A N 1
ATOM 670 C CA . ARG A 1 87 ? -2.086 4.478 -5.758 1.00 95.00 87 ARG A CA 1
ATOM 671 C C . ARG A 1 87 ? -0.856 4.065 -4.949 1.00 95.00 87 ARG A C 1
ATOM 673 O O . ARG A 1 87 ? -0.378 2.940 -5.054 1.00 95.00 87 ARG A O 1
ATOM 680 N N . SER A 1 88 ? -0.339 4.970 -4.125 1.00 93.62 88 SER A N 1
ATOM 681 C CA . SER A 1 88 ? 0.697 4.653 -3.138 1.00 93.62 88 SER A CA 1
ATOM 682 C C . SER A 1 88 ? 0.180 4.909 -1.728 1.00 93.62 88 SER A C 1
ATOM 684 O O . SER A 1 88 ? -0.447 5.936 -1.479 1.00 93.62 88 SER A O 1
ATOM 686 N N . VAL A 1 89 ? 0.486 3.994 -0.812 1.00 95.06 89 VAL A N 1
ATOM 687 C CA . VAL A 1 89 ? 0.363 4.192 0.636 1.00 95.06 89 VAL A CA 1
ATOM 688 C C . VAL A 1 89 ? 1.726 4.595 1.178 1.00 95.06 89 VAL A C 1
ATOM 690 O O . VAL A 1 89 ? 2.710 3.902 0.927 1.00 95.06 89 VAL A O 1
ATOM 693 N N . ASP A 1 90 ? 1.791 5.683 1.942 1.00 95.50 90 ASP A N 1
ATOM 694 C CA . ASP A 1 90 ? 2.962 5.979 2.767 1.00 95.50 90 ASP A CA 1
ATOM 695 C C . ASP A 1 90 ? 2.862 5.209 4.083 1.00 95.50 90 ASP A C 1
ATOM 697 O O . ASP A 1 90 ? 2.020 5.498 4.933 1.00 95.50 90 ASP A O 1
ATOM 701 N N . LEU A 1 91 ? 3.725 4.211 4.255 1.00 95.94 91 LEU A N 1
ATOM 702 C CA . LEU A 1 91 ? 3.710 3.338 5.423 1.00 95.94 91 LEU A CA 1
ATOM 703 C C . LEU A 1 91 ? 3.973 4.100 6.723 1.00 95.94 91 LEU A C 1
ATOM 705 O O . LEU A 1 91 ? 3.514 3.649 7.769 1.00 95.94 91 LEU A O 1
ATOM 709 N N . ARG A 1 92 ? 4.656 5.252 6.682 1.00 94.88 92 ARG A N 1
ATOM 710 C CA . ARG A 1 92 ? 4.973 6.058 7.876 1.00 94.88 92 ARG A CA 1
ATOM 711 C C . ARG A 1 92 ? 3.722 6.638 8.520 1.00 94.88 92 ARG A C 1
ATOM 713 O O . ARG A 1 92 ? 3.640 6.705 9.744 1.00 94.88 92 ARG A O 1
ATOM 720 N N . THR A 1 93 ? 2.730 6.991 7.705 1.00 95.50 93 THR A N 1
ATOM 721 C CA . THR A 1 93 ? 1.503 7.657 8.157 1.00 95.50 93 THR A CA 1
ATOM 722 C C . THR A 1 93 ? 0.349 6.692 8.411 1.00 95.50 93 THR A C 1
ATOM 724 O O . THR A 1 93 ? -0.715 7.117 8.865 1.00 95.50 93 THR A O 1
ATOM 727 N N . VAL A 1 94 ? 0.532 5.392 8.156 1.00 96.62 94 VAL A N 1
ATOM 728 C CA . VAL A 1 94 ? -0.474 4.365 8.454 1.00 96.62 94 VAL A CA 1
ATOM 729 C C . VAL A 1 94 ? -0.726 4.294 9.959 1.00 96.62 94 VAL A C 1
ATOM 731 O O . VAL A 1 94 ? 0.186 4.078 10.752 1.00 96.62 94 VAL A O 1
ATOM 734 N N . ARG A 1 95 ? -1.998 4.445 10.339 1.00 95.62 95 ARG A N 1
ATOM 735 C CA . ARG A 1 95 ? -2.490 4.396 11.726 1.00 95.62 95 ARG A CA 1
ATOM 736 C C . ARG A 1 95 ? -3.223 3.105 12.036 1.00 95.62 95 ARG A C 1
ATOM 738 O O . ARG A 1 95 ? -3.237 2.657 13.180 1.00 95.62 95 ARG A O 1
ATOM 745 N N . ARG A 1 96 ? -3.861 2.519 11.022 1.00 97.12 96 ARG A N 1
ATOM 746 C CA . ARG A 1 96 ? -4.672 1.315 11.173 1.00 97.12 96 ARG A CA 1
ATOM 747 C C . ARG A 1 96 ? -4.664 0.487 9.898 1.00 97.12 96 ARG A C 1
ATOM 749 O O . ARG A 1 96 ? -4.820 1.031 8.808 1.00 97.12 96 ARG A O 1
ATOM 756 N N . ILE A 1 97 ? -4.552 -0.825 10.055 1.00 98.00 97 ILE A N 1
ATOM 757 C CA . ILE A 1 97 ? -4.787 -1.810 8.998 1.00 98.00 97 ILE A CA 1
ATOM 758 C C . ILE A 1 97 ? -5.849 -2.778 9.512 1.00 98.00 97 ILE A C 1
ATOM 760 O O . ILE A 1 97 ? -5.676 -3.366 10.576 1.00 98.00 97 ILE A O 1
ATOM 764 N N . ALA A 1 98 ? -6.946 -2.933 8.776 1.00 97.44 98 ALA A N 1
ATOM 765 C CA . ALA A 1 98 ? -7.896 -4.019 8.985 1.00 97.44 98 ALA A CA 1
ATOM 766 C C . ALA A 1 98 ? -7.738 -5.047 7.865 1.00 97.44 98 ALA A C 1
ATOM 768 O O . ALA A 1 98 ? -7.926 -4.719 6.690 1.00 97.44 98 ALA A O 1
ATOM 769 N N . ALA A 1 99 ? -7.372 -6.263 8.247 1.00 94.62 99 ALA A N 1
ATOM 770 C CA . ALA A 1 99 ? -7.065 -7.378 7.365 1.00 94.62 99 ALA A CA 1
ATOM 771 C C . ALA A 1 99 ? -7.479 -8.676 8.063 1.00 94.62 99 ALA A C 1
ATOM 773 O O . ALA A 1 99 ? -7.258 -8.818 9.262 1.00 94.62 99 ALA A O 1
ATOM 774 N N . ASP A 1 100 ? -8.078 -9.613 7.331 1.00 88.38 100 ASP A N 1
ATOM 775 C CA . ASP A 1 100 ? -8.381 -10.968 7.822 1.00 88.38 100 ASP A CA 1
ATOM 776 C C . ASP A 1 100 ? -9.187 -11.005 9.129 1.00 88.38 100 ASP A C 1
ATOM 778 O O . ASP A 1 100 ? -8.898 -11.774 10.043 1.00 88.38 100 ASP A O 1
ATOM 782 N N . GLY A 1 101 ? -10.168 -10.107 9.255 1.00 88.62 101 GLY A N 1
ATOM 783 C CA . GLY A 1 101 ? -10.975 -9.966 10.472 1.00 88.62 101 GLY A CA 1
ATOM 784 C C . GLY A 1 101 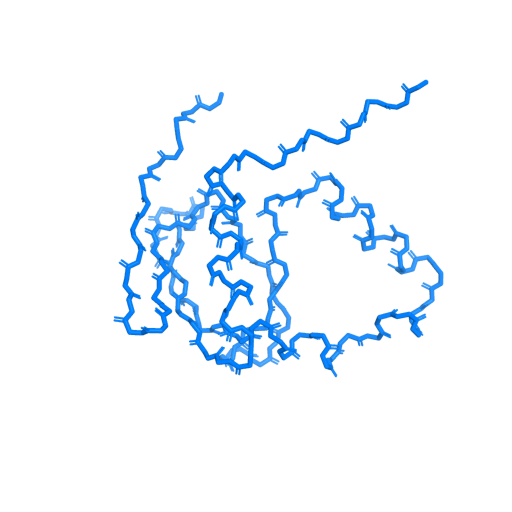? -10.221 -9.377 11.672 1.00 88.62 101 GLY A C 1
ATOM 785 O O . GLY A 1 101 ? -10.819 -9.164 12.723 1.00 88.62 101 GLY A O 1
ATOM 786 N N . ARG A 1 102 ? -8.930 -9.059 11.531 1.00 95.38 102 ARG A N 1
ATOM 787 C CA . ARG A 1 102 ? -8.091 -8.449 12.566 1.00 95.38 102 ARG A CA 1
ATOM 788 C C . ARG A 1 102 ? -7.856 -6.973 12.290 1.00 95.38 102 ARG A C 1
ATOM 790 O O . ARG A 1 102 ? -7.835 -6.510 11.149 1.00 95.38 102 ARG A O 1
ATOM 797 N N . VAL A 1 103 ? -7.659 -6.220 13.368 1.00 96.88 103 VAL A N 1
ATOM 798 C CA . VAL A 1 103 ? -7.350 -4.791 13.320 1.00 96.88 103 VAL A CA 1
ATOM 799 C C . VAL A 1 103 ? -6.008 -4.549 13.993 1.00 96.88 103 VAL A C 1
ATOM 801 O O . VAL A 1 103 ? -5.852 -4.775 15.188 1.00 96.88 103 VAL A O 1
ATOM 804 N N . HIS A 1 104 ? -5.061 -4.022 13.228 1.00 96.12 104 HIS A N 1
ATOM 805 C CA . HIS A 1 104 ? -3.747 -3.600 13.693 1.00 96.12 104 HIS A CA 1
ATOM 806 C C . HIS A 1 104 ? -3.732 -2.076 13.798 1.00 96.12 104 HIS A C 1
ATOM 808 O O . HIS A 1 104 ? -4.086 -1.393 12.835 1.00 96.12 104 HIS A O 1
ATOM 814 N N . ARG A 1 105 ? -3.348 -1.536 14.957 1.00 95.50 105 ARG A N 1
ATOM 815 C CA . ARG A 1 105 ? -3.203 -0.092 15.195 1.00 95.50 105 ARG A CA 1
ATOM 816 C C . ARG A 1 105 ? -1.734 0.248 15.420 1.00 95.50 105 ARG A C 1
ATOM 818 O O . ARG A 1 105 ? -1.009 -0.556 15.997 1.00 95.50 105 ARG A O 1
ATOM 825 N N . PHE A 1 106 ? -1.320 1.430 14.978 1.00 91.25 106 PHE A N 1
ATOM 826 C CA . PHE A 1 106 ? 0.067 1.884 15.054 1.00 91.25 106 PHE A CA 1
ATOM 827 C C . PHE A 1 106 ? 0.155 3.273 15.692 1.00 91.25 106 PHE A C 1
ATOM 829 O O . PHE A 1 106 ? -0.644 4.161 15.376 1.00 91.25 106 PHE A O 1
ATOM 836 N N . GLY A 1 107 ? 1.142 3.447 16.577 1.00 81.56 107 GLY A N 1
ATOM 837 C CA . GLY A 1 107 ? 1.549 4.743 17.122 1.00 81.56 107 GLY A CA 1
ATOM 838 C C . GLY A 1 107 ? 2.226 5.626 16.069 1.00 81.56 107 GLY A C 1
ATOM 839 O O . GLY A 1 107 ? 2.458 5.200 14.932 1.00 81.56 107 GLY A O 1
ATOM 840 N N . LEU A 1 108 ? 2.478 6.898 16.408 1.00 64.06 108 LEU A N 1
ATOM 841 C CA . LEU A 1 108 ? 3.337 7.727 15.550 1.00 64.06 108 LEU A CA 1
ATOM 842 C C . LEU A 1 108 ? 4.740 7.111 15.630 1.00 64.06 108 LEU A C 1
ATOM 844 O O . LEU A 1 108 ? 5.111 6.684 16.720 1.00 64.06 108 LEU A O 1
ATOM 848 N N . PRO A 1 109 ? 5.486 6.984 14.519 1.00 54.28 109 PRO A N 1
ATOM 849 C CA . PRO A 1 109 ? 6.918 6.771 14.659 1.00 54.28 109 PRO A CA 1
ATOM 850 C C . PRO A 1 109 ? 7.495 7.966 15.426 1.00 54.28 109 PRO A C 1
ATOM 852 O O . PRO A 1 109 ? 7.033 9.094 15.216 1.00 54.28 109 PRO A O 1
ATOM 855 N N . ASP A 1 110 ? 8.461 7.710 16.306 1.00 48.41 110 ASP A N 1
ATOM 856 C CA . ASP A 1 110 ? 9.224 8.778 16.947 1.00 48.41 110 ASP A CA 1
ATOM 857 C C . ASP A 1 110 ? 9.771 9.725 15.865 1.00 48.41 110 ASP A C 1
ATOM 859 O O . ASP A 1 110 ? 10.117 9.262 14.766 1.00 48.41 110 ASP A O 1
ATOM 863 N N . PRO A 1 111 ? 9.781 11.047 16.106 1.00 46.09 111 PRO A N 1
ATOM 864 C CA . PRO A 1 111 ? 10.373 11.978 15.160 1.00 46.09 111 PRO A CA 1
ATOM 865 C C . PRO A 1 111 ? 11.843 11.588 14.945 1.00 46.09 111 PRO A C 1
ATOM 867 O O . PRO A 1 111 ? 12.613 11.523 15.901 1.00 46.09 111 PRO A O 1
ATOM 870 N N . LEU A 1 112 ? 12.179 11.262 13.690 1.00 46.88 112 LEU A N 1
ATOM 871 C CA . LEU A 1 112 ? 13.554 11.072 13.217 1.00 46.88 112 LEU A CA 1
ATOM 872 C C . LEU A 1 112 ? 14.337 12.381 13.298 1.00 46.88 112 LEU A C 1
ATOM 874 O O . LEU A 1 112 ? 13.731 13.426 12.958 1.00 46.88 112 LEU A O 1
#

Foldseek 3Di:
DPPQQDDDPPQLVVLLCQQVVLAQHWKKWWFADPVRDIDIFIWGANVVVVVDCVVVDDPVVNVVVVVCCSVQVQWDWTQGPVVRDIDTDRSQGTQWMGGPNDIDGDDHPDDD

Radius of gyration: 14.72 Å; Cα contacts (8 Å, |Δi|>4): 160; chains: 1; bounding box: 44×30×39 Å

Sequence (112 aa):
MRPSAPALPPDLARRRDLIAGCGGRFCTVTFLKKDGSLRTMQVQPAALRLREKGERALPHARRAAATRAARHPHLLPVWDVRARAPRSVDLRTVRRIAADGRVHRFGLPDPL